Protein AF-A0A645JA81-F1 (afdb_monomer)

pLDDT: mean 86.8, std 9.13, range [56.31, 96.81]

Mean predicted aligned error: 5.14 Å

Structure (mmCIF, N/CA/C/O backbone):
data_AF-A0A645JA81-F1
#
_entry.id   AF-A0A645JA81-F1
#
loop_
_atom_site.group_PDB
_atom_site.id
_atom_site.type_symbol
_atom_site.label_atom_id
_atom_site.label_alt_id
_atom_site.label_comp_id
_atom_site.label_asym_id
_atom_site.label_entity_id
_atom_site.label_seq_id
_atom_site.pdbx_PDB_ins_code
_atom_site.Cartn_x
_atom_site.Cartn_y
_atom_site.Cartn_z
_atom_site.occupancy
_atom_site.B_iso_or_equiv
_atom_site.auth_seq_id
_atom_site.auth_comp_id
_atom_site.auth_asym_id
_atom_site.auth_atom_id
_atom_site.pdbx_PDB_model_num
ATOM 1 N N . MET A 1 1 ? -1.829 8.042 -4.701 1.00 84.62 1 MET A N 1
ATOM 2 C CA . MET A 1 1 ? -0.566 8.790 -4.515 1.00 84.62 1 MET A CA 1
ATOM 3 C C . MET A 1 1 ? 0.466 8.139 -5.411 1.00 84.62 1 MET A C 1
ATOM 5 O O . MET A 1 1 ? 0.479 6.920 -5.450 1.00 84.62 1 MET A O 1
ATOM 9 N N . PHE A 1 2 ? 1.299 8.907 -6.110 1.00 86.62 2 PHE A N 1
ATOM 10 C CA . PHE A 1 2 ? 2.375 8.346 -6.929 1.00 86.62 2 PHE A CA 1
ATOM 11 C C . PHE A 1 2 ? 3.713 8.512 -6.214 1.00 86.62 2 PHE A C 1
ATOM 13 O O . PHE A 1 2 ? 4.039 9.616 -5.779 1.00 86.62 2 PHE A O 1
ATOM 20 N N . LEU A 1 3 ? 4.472 7.426 -6.108 1.00 87.88 3 LEU A N 1
ATOM 21 C CA . LEU A 1 3 ? 5.872 7.433 -5.705 1.00 87.88 3 LEU A CA 1
ATOM 22 C C . LEU A 1 3 ? 6.719 7.160 -6.941 1.00 87.88 3 LEU A C 1
ATOM 24 O O . LEU A 1 3 ? 6.372 6.306 -7.754 1.00 87.88 3 LEU A O 1
ATOM 28 N N . GLN A 1 4 ? 7.808 7.903 -7.087 1.00 87.12 4 GLN A N 1
ATOM 29 C CA . GLN A 1 4 ? 8.737 7.748 -8.197 1.00 87.12 4 GLN A CA 1
ATOM 30 C C . GLN A 1 4 ? 10.146 7.577 -7.650 1.00 87.12 4 GLN A C 1
ATOM 32 O O . GLN A 1 4 ? 10.618 8.393 -6.857 1.00 87.12 4 GLN A O 1
ATOM 37 N N . LYS A 1 5 ? 10.824 6.532 -8.111 1.00 85.44 5 LYS A N 1
ATOM 38 C CA . LYS A 1 5 ? 12.227 6.253 -7.829 1.00 85.44 5 LYS A CA 1
ATOM 39 C C . LYS A 1 5 ? 12.995 6.313 -9.141 1.00 85.44 5 LYS A C 1
ATOM 41 O O . LYS A 1 5 ? 12.542 5.812 -10.165 1.00 85.44 5 LYS A O 1
ATOM 46 N N . LYS A 1 6 ? 14.132 7.005 -9.143 1.00 84.88 6 LYS A N 1
ATOM 47 C CA . LYS A 1 6 ? 14.961 7.150 -10.343 1.00 84.88 6 LYS A CA 1
ATOM 48 C C . LYS A 1 6 ? 15.919 5.967 -10.446 1.00 84.88 6 LYS A C 1
ATOM 50 O O . LYS A 1 6 ? 16.692 5.740 -9.518 1.00 84.88 6 LYS A O 1
ATOM 55 N N . ASN A 1 7 ? 15.922 5.302 -11.597 1.00 81.50 7 ASN A N 1
ATOM 56 C CA . ASN A 1 7 ? 16.805 4.181 -11.910 1.00 81.50 7 ASN A CA 1
ATOM 57 C C . ASN A 1 7 ? 17.806 4.585 -13.010 1.00 81.50 7 ASN A C 1
ATOM 59 O O . ASN A 1 7 ? 17.721 5.674 -13.582 1.00 81.50 7 ASN A O 1
ATOM 63 N N . ALA A 1 8 ? 18.787 3.725 -13.304 1.00 78.88 8 ALA A N 1
ATOM 64 C CA . ALA A 1 8 ? 19.861 4.031 -14.260 1.00 78.88 8 ALA A CA 1
ATOM 65 C C . ALA A 1 8 ? 19.352 4.333 -15.684 1.00 78.88 8 ALA A C 1
ATOM 6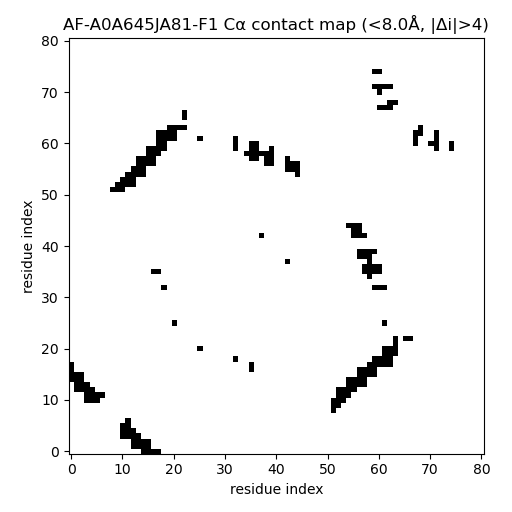7 O O . ALA A 1 8 ? 19.973 5.109 -16.407 1.00 78.88 8 ALA A O 1
ATOM 68 N N . THR A 1 9 ? 18.222 3.737 -16.070 1.00 76.56 9 THR A N 1
ATOM 69 C CA . THR A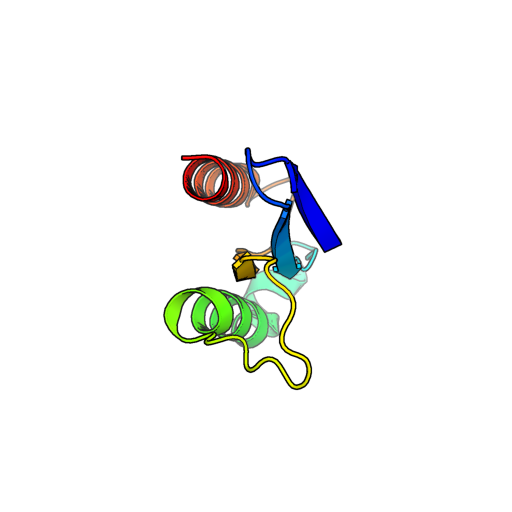 1 9 ? 17.652 3.798 -17.424 1.00 76.56 9 THR A CA 1
ATOM 70 C C . THR A 1 9 ? 16.300 4.513 -17.492 1.00 76.56 9 THR A C 1
ATOM 72 O O . THR A 1 9 ? 15.771 4.683 -18.584 1.00 76.56 9 THR A O 1
ATOM 75 N N . GLY A 1 10 ? 15.734 4.955 -16.363 1.00 83.75 10 GLY A N 1
ATOM 76 C CA . GLY A 1 10 ? 14.379 5.507 -16.326 1.00 83.75 10 GLY A CA 1
ATOM 77 C C . GLY A 1 10 ? 13.858 5.744 -14.911 1.00 83.75 10 GLY A C 1
ATOM 78 O O . GLY A 1 10 ? 14.611 6.127 -14.012 1.00 83.75 10 GLY A O 1
ATOM 79 N N . TYR A 1 11 ? 12.563 5.513 -14.717 1.00 83.81 11 TYR A N 1
ATOM 80 C CA . TYR A 1 11 ? 11.897 5.624 -13.424 1.00 83.81 11 TYR A CA 1
ATOM 81 C C . TYR A 1 11 ? 11.189 4.315 -13.082 1.00 83.81 11 TYR A C 1
ATOM 83 O O . TYR A 1 11 ? 10.709 3.603 -13.957 1.00 83.81 11 TYR A O 1
ATOM 91 N N . GLU A 1 12 ? 11.111 4.027 -11.797 1.00 85.94 12 GLU A N 1
ATOM 92 C CA . GLU A 1 12 ? 10.158 3.092 -11.224 1.00 85.94 12 GLU A CA 1
ATOM 93 C C . GLU A 1 12 ? 9.037 3.926 -10.603 1.00 85.94 12 GLU A C 1
ATOM 95 O O . GLU A 1 12 ? 9.294 4.867 -9.843 1.00 85.94 12 GLU A O 1
ATOM 100 N N . GLN A 1 13 ? 7.796 3.629 -10.970 1.00 87.25 13 GLN A N 1
ATOM 101 C CA . GLN A 1 13 ? 6.619 4.348 -10.513 1.00 87.25 13 GLN A CA 1
ATOM 102 C C . GLN A 1 13 ? 5.662 3.413 -9.783 1.00 87.25 13 GLN A C 1
ATOM 104 O O . GLN A 1 13 ? 5.206 2.403 -10.310 1.00 87.25 13 GLN A O 1
ATOM 109 N N . ILE A 1 14 ? 5.283 3.812 -8.576 1.00 88.75 14 ILE A N 1
ATOM 110 C CA . ILE A 1 14 ? 4.359 3.068 -7.730 1.00 88.75 14 ILE A CA 1
ATOM 111 C C . ILE A 1 14 ? 3.129 3.936 -7.482 1.00 88.75 14 ILE A C 1
ATOM 113 O O . ILE A 1 14 ? 3.216 5.015 -6.892 1.00 88.75 14 ILE A O 1
ATOM 117 N N . GLN A 1 15 ? 1.962 3.458 -7.904 1.00 90.25 15 GLN A N 1
ATOM 118 C CA . GLN A 1 15 ? 0.683 4.048 -7.527 1.00 90.25 15 GLN A CA 1
ATOM 119 C C . GLN A 1 15 ? 0.169 3.388 -6.249 1.00 90.25 15 GLN A C 1
ATOM 121 O O . GLN A 1 15 ? -0.261 2.235 -6.241 1.00 90.25 15 GLN A O 1
ATOM 126 N N . VAL A 1 16 ? 0.157 4.170 -5.178 1.00 91.56 16 VAL A N 1
ATOM 127 C CA . VAL A 1 16 ? -0.293 3.759 -3.853 1.00 91.56 16 VAL A CA 1
ATOM 128 C C . VAL A 1 16 ? -1.742 4.196 -3.620 1.00 91.56 16 VAL A C 1
ATOM 130 O O . VAL A 1 16 ? -2.075 5.384 -3.749 1.00 91.56 16 VAL A O 1
ATOM 133 N N . PHE A 1 17 ? -2.593 3.246 -3.236 1.00 93.62 17 PHE A N 1
ATOM 134 C CA . PHE A 1 17 ? -3.960 3.464 -2.771 1.00 93.62 17 PHE A CA 1
ATOM 135 C C . PHE A 1 17 ? -4.014 3.348 -1.246 1.00 93.62 17 PHE A C 1
ATOM 137 O O . PHE A 1 17 ? -3.738 2.292 -0.681 1.00 93.62 17 PHE A O 1
ATOM 144 N N . VAL A 1 18 ? -4.377 4.448 -0.589 1.00 92.19 18 VAL A N 1
ATOM 145 C CA . VAL A 1 18 ? -4.508 4.551 0.869 1.00 92.19 18 VAL A CA 1
ATOM 146 C C . VAL A 1 18 ? -5.871 5.149 1.175 1.00 92.19 18 VAL A C 1
ATOM 148 O O . VAL A 1 18 ? -6.307 6.075 0.491 1.00 92.19 18 VAL A O 1
ATOM 151 N N . GLU A 1 19 ? -6.516 4.645 2.218 1.00 93.25 19 GLU A N 1
ATOM 152 C CA . GLU A 1 19 ? -7.786 5.162 2.713 1.00 93.25 19 GLU A CA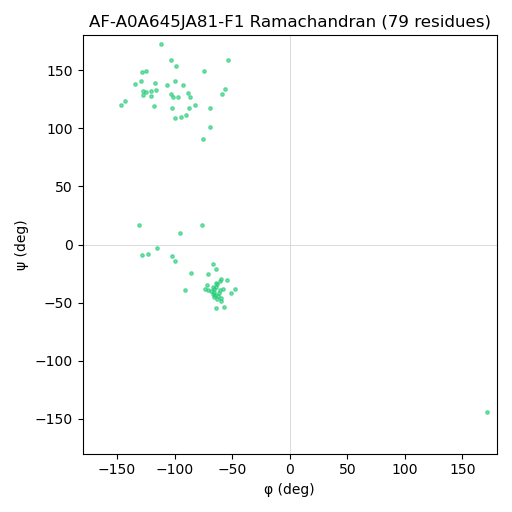 1
ATOM 153 C C . GLU A 1 19 ? -7.673 5.443 4.211 1.00 93.25 19 GLU A C 1
ATOM 155 O O . GLU A 1 19 ? -7.199 4.606 4.982 1.00 93.25 19 GLU A O 1
ATOM 160 N N . SER A 1 20 ? -8.122 6.625 4.627 1.00 93.56 20 SER A N 1
ATOM 161 C CA . SER A 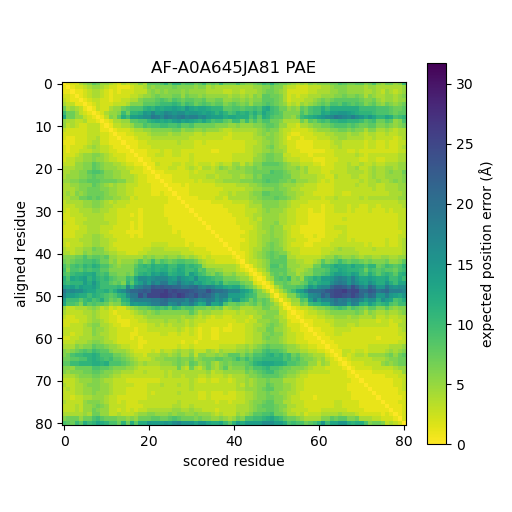1 20 ? -8.137 7.005 6.040 1.00 93.56 20 SER A CA 1
ATOM 162 C C . SER A 1 20 ? -9.486 6.663 6.664 1.00 93.56 20 SER A C 1
ATOM 164 O O . SER A 1 20 ? -10.533 6.906 6.060 1.00 93.56 20 SER A O 1
ATOM 166 N N . LYS A 1 21 ? -9.490 6.111 7.882 1.00 92.94 21 LYS A N 1
ATOM 167 C CA . LYS A 1 21 ? -10.732 5.740 8.577 1.00 92.94 21 LYS A CA 1
ATOM 168 C C . LYS A 1 21 ? -10.751 6.186 10.026 1.00 92.94 21 LYS A C 1
ATOM 170 O O . LYS A 1 21 ? -9.783 6.013 10.758 1.00 92.94 21 LYS A O 1
ATOM 175 N N . GLY A 1 22 ? -11.903 6.693 10.468 1.00 93.44 22 GLY A N 1
ATOM 176 C CA . GLY A 1 22 ? -12.219 6.819 11.891 1.00 93.44 22 GLY A CA 1
ATOM 177 C C . GLY A 1 22 ? -12.550 5.452 12.499 1.00 93.44 22 GLY A C 1
ATOM 178 O O . GLY A 1 22 ? -13.104 4.600 11.810 1.00 93.44 22 GLY A O 1
ATOM 179 N N . ASN A 1 23 ? -12.255 5.246 13.790 1.00 91.38 23 ASN A N 1
ATOM 180 C CA . ASN A 1 23 ? -12.409 3.937 14.457 1.00 91.38 23 ASN A CA 1
ATOM 181 C C . ASN A 1 23 ? -13.791 3.305 14.261 1.00 91.38 23 ASN A C 1
ATOM 183 O O . ASN A 1 23 ? -13.897 2.113 13.999 1.00 91.38 23 ASN A O 1
ATOM 187 N N . HIS A 1 24 ? -14.843 4.119 14.356 1.00 92.88 24 HIS A N 1
ATOM 188 C CA . HIS A 1 24 ? -16.230 3.674 14.235 1.00 92.88 24 HIS A CA 1
ATOM 189 C C . HIS A 1 24 ? -16.595 3.160 12.832 1.00 92.88 24 HIS A C 1
ATOM 191 O O . HIS A 1 24 ? -17.602 2.477 12.691 1.00 92.88 24 HIS A O 1
ATOM 197 N N . LEU A 1 25 ? -15.789 3.464 11.807 1.00 93.44 25 LEU A N 1
ATOM 198 C CA . LEU A 1 25 ? -16.018 3.040 10.424 1.00 93.44 25 LEU A CA 1
ATOM 199 C C . LEU A 1 25 ? -15.178 1.829 10.019 1.00 93.44 25 LEU A C 1
ATOM 201 O O . LEU A 1 25 ? -15.487 1.231 8.999 1.00 93.44 25 LEU A O 1
ATOM 205 N N . ILE A 1 26 ? -14.145 1.449 10.783 1.00 90.75 26 ILE A N 1
ATOM 206 C CA . ILE A 1 26 ? -13.213 0.373 10.395 1.00 90.75 26 ILE A CA 1
ATOM 207 C C . ILE A 1 26 ? -13.969 -0.936 10.149 1.00 90.75 26 ILE A C 1
ATOM 209 O O . ILE A 1 26 ? -13.875 -1.501 9.067 1.00 90.75 26 ILE A O 1
ATOM 213 N N . ALA A 1 27 ? -14.773 -1.373 11.122 1.00 93.00 27 ALA A N 1
ATOM 214 C CA . ALA A 1 27 ? -15.518 -2.625 11.010 1.00 93.00 27 ALA A CA 1
ATOM 215 C C . ALA A 1 27 ? -16.586 -2.578 9.904 1.00 93.00 27 ALA A C 1
ATOM 217 O O . ALA A 1 27 ? -16.783 -3.555 9.189 1.00 93.00 27 ALA A O 1
ATOM 218 N N . GLN A 1 28 ? -17.266 -1.438 9.747 1.00 95.56 28 GLN A N 1
ATOM 219 C CA . GLN A 1 28 ? -18.308 -1.266 8.732 1.00 95.56 28 GLN A CA 1
ATOM 220 C C . GLN A 1 28 ? -17.732 -1.267 7.308 1.00 95.56 28 GLN A C 1
ATOM 222 O O . GLN A 1 28 ? -18.333 -1.829 6.395 1.00 95.56 28 GLN A O 1
ATOM 227 N N . ASP A 1 29 ? -16.576 -0.634 7.117 1.00 96.44 29 ASP A N 1
ATOM 228 C CA . ASP A 1 29 ? -15.941 -0.464 5.812 1.00 96.44 29 ASP A CA 1
ATOM 229 C C . ASP A 1 29 ? -14.886 -1.541 5.509 1.00 96.44 29 ASP A C 1
ATOM 231 O O . ASP A 1 29 ? -14.190 -1.399 4.509 1.00 96.44 29 ASP A O 1
ATOM 235 N N . GLN A 1 30 ? -14.774 -2.613 6.305 1.00 95.25 30 GLN A N 1
ATOM 236 C CA . GLN A 1 30 ? -13.720 -3.637 6.181 1.00 95.25 30 GLN A CA 1
ATOM 237 C C . GLN A 1 30 ? -13.518 -4.134 4.740 1.00 95.25 30 GLN A C 1
ATOM 239 O O . GLN A 1 30 ? -1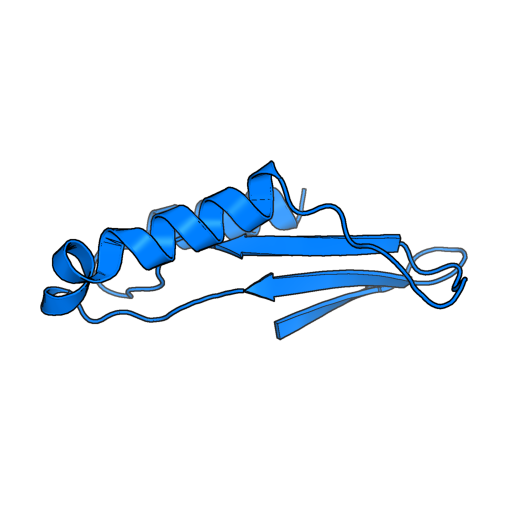2.389 -4.264 4.278 1.00 95.25 30 GLN A O 1
ATOM 244 N N . TRP A 1 31 ? -14.606 -4.280 3.980 1.00 96.81 31 TRP A N 1
ATOM 245 C CA . TRP A 1 31 ? -14.564 -4.676 2.570 1.00 96.81 31 TRP A CA 1
ATOM 246 C C . TRP A 1 31 ? -13.667 -3.783 1.690 1.00 96.81 31 TRP A C 1
ATOM 248 O O . TRP A 1 31 ? -13.109 -4.260 0.703 1.00 96.81 31 TRP A O 1
ATOM 258 N N . LYS A 1 32 ? -13.520 -2.488 2.012 1.00 96.19 32 LYS A N 1
ATOM 259 C CA . LYS A 1 32 ? -12.638 -1.569 1.272 1.00 96.19 32 LYS A CA 1
ATOM 260 C C . LYS A 1 32 ? -11.179 -1.859 1.574 1.00 96.19 32 LYS A C 1
ATOM 262 O O . LYS A 1 32 ? -10.362 -1.773 0.668 1.00 96.19 32 LYS A O 1
ATOM 267 N N . GLU A 1 33 ? -10.850 -2.191 2.819 1.00 95.44 33 GLU A N 1
ATOM 268 C CA . GLU A 1 33 ? -9.493 -2.607 3.163 1.00 95.44 33 GLU A CA 1
ATOM 269 C C . GLU A 1 33 ? -9.155 -3.931 2.484 1.00 95.44 33 GLU A C 1
ATOM 271 O O . GLU A 1 33 ? -8.119 -4.029 1.833 1.00 95.44 33 GLU A O 1
ATOM 276 N N . ASP A 1 34 ? -10.069 -4.899 2.526 1.00 96.56 34 ASP A N 1
ATOM 277 C CA . ASP A 1 34 ? -9.888 -6.179 1.840 1.00 96.56 34 ASP A CA 1
ATOM 278 C C . ASP A 1 34 ? -9.669 -5.968 0.332 1.00 96.56 34 ASP A C 1
ATOM 280 O O . ASP A 1 34 ? -8.836 -6.629 -0.286 1.00 96.56 34 ASP A O 1
ATOM 284 N N . PHE A 1 35 ? -10.376 -5.005 -0.267 1.00 95.56 35 PHE A N 1
ATOM 285 C CA . PHE A 1 35 ? -10.176 -4.620 -1.661 1.00 95.56 35 PHE A CA 1
ATOM 286 C C . PHE A 1 35 ? -8.808 -3.967 -1.912 1.00 95.56 35 PHE A C 1
ATOM 288 O O . PHE A 1 35 ? -8.148 -4.307 -2.892 1.00 95.56 35 PHE A O 1
ATOM 295 N N . LEU A 1 36 ? -8.345 -3.069 -1.036 1.00 95.31 36 LEU A N 1
ATOM 296 C CA . LEU A 1 36 ? -7.004 -2.482 -1.140 1.00 95.31 36 LEU A CA 1
ATOM 297 C C . LEU A 1 36 ? -5.925 -3.572 -1.081 1.00 95.31 36 LEU A C 1
ATOM 299 O O . LEU A 1 36 ? -5.037 -3.605 -1.931 1.00 95.31 36 LEU A O 1
ATOM 303 N N . LEU A 1 37 ? -6.032 -4.517 -0.149 1.00 94.75 37 LEU A N 1
ATOM 304 C CA . LEU A 1 37 ? -5.083 -5.628 -0.049 1.00 94.75 37 LEU A CA 1
ATOM 305 C C . LEU A 1 37 ? -5.122 -6.530 -1.295 1.00 94.75 37 LEU A C 1
ATOM 307 O O . LEU A 1 37 ? -4.074 -6.940 -1.791 1.00 94.75 37 LEU A O 1
ATOM 311 N N . GLN A 1 38 ? -6.298 -6.750 -1.889 1.00 94.81 38 GLN A N 1
ATOM 312 C CA . GLN A 1 38 ? -6.408 -7.466 -3.166 1.00 94.81 38 GLN A CA 1
ATOM 313 C C . GLN A 1 38 ? -5.716 -6.740 -4.328 1.00 94.81 38 GLN A C 1
ATOM 315 O O . GLN A 1 38 ? -5.172 -7.410 -5.206 1.00 94.81 38 GLN A O 1
ATOM 320 N N . ILE A 1 39 ? -5.703 -5.399 -4.353 1.00 92.25 39 ILE A N 1
ATOM 321 C CA . ILE A 1 39 ? -4.939 -4.638 -5.358 1.00 92.25 39 ILE A CA 1
ATOM 322 C C . ILE A 1 39 ? -3.449 -4.950 -5.232 1.00 92.25 39 ILE A C 1
ATOM 324 O O . ILE A 1 39 ? -2.795 -5.142 -6.250 1.00 92.25 39 ILE A O 1
ATOM 328 N N . LYS A 1 40 ? -2.916 -5.032 -4.009 1.00 89.50 40 LYS A N 1
ATOM 329 C CA . LYS A 1 40 ? -1.514 -5.404 -3.788 1.00 89.50 40 LYS A CA 1
ATOM 330 C C . LYS A 1 40 ? -1.227 -6.832 -4.274 1.00 89.50 40 LYS A C 1
ATOM 332 O O . LYS A 1 40 ? -0.250 -7.051 -4.976 1.00 89.50 40 LYS A O 1
ATOM 337 N N . GLU A 1 41 ? -2.077 -7.797 -3.926 1.00 88.62 41 GLU A N 1
ATOM 338 C CA . GLU A 1 41 ? -1.850 -9.212 -4.263 1.00 88.62 41 GLU A CA 1
ATOM 339 C C . GLU A 1 41 ? -2.034 -9.539 -5.751 1.00 88.62 41 GLU A C 1
ATOM 341 O O . GLU A 1 41 ? -1.387 -10.443 -6.277 1.00 88.62 41 GLU A O 1
ATOM 346 N N . ARG A 1 42 ? -2.975 -8.866 -6.422 1.00 88.50 42 ARG A N 1
ATOM 347 C CA . ARG A 1 42 ? -3.464 -9.266 -7.755 1.00 88.50 42 ARG A CA 1
ATOM 348 C C . ARG A 1 42 ? -3.319 -8.182 -8.812 1.00 88.50 42 ARG A C 1
ATOM 350 O O . ARG A 1 42 ? -3.613 -8.431 -9.980 1.00 88.50 42 ARG A O 1
ATOM 357 N N . GLY A 1 43 ? -2.944 -6.971 -8.416 1.00 81.62 43 GLY A N 1
ATOM 358 C CA . GLY A 1 43 ? -2.863 -5.825 -9.303 1.00 81.62 43 GLY A CA 1
ATOM 359 C C . GLY A 1 43 ? -1.723 -5.981 -10.295 1.00 81.62 43 GLY A C 1
ATOM 360 O O . GLY A 1 43 ? -0.570 -5.714 -9.977 1.00 81.62 43 GLY A O 1
ATOM 361 N N . ILE A 1 44 ? -2.059 -6.373 -11.522 1.00 76.81 44 ILE A N 1
ATOM 362 C CA . ILE A 1 44 ? -1.129 -6.363 -12.649 1.00 76.81 44 ILE A CA 1
ATOM 363 C C . ILE A 1 44 ? -1.421 -5.097 -13.461 1.00 76.81 44 ILE A C 1
ATOM 365 O O . ILE A 1 44 ? -2.477 -5.011 -14.094 1.00 76.81 44 ILE A O 1
ATOM 369 N N . PRO A 1 45 ? -0.537 -4.087 -13.440 1.00 74.06 45 PRO A N 1
ATOM 370 C CA . PRO A 1 45 ? -0.758 -2.872 -14.201 1.00 74.06 45 PRO A C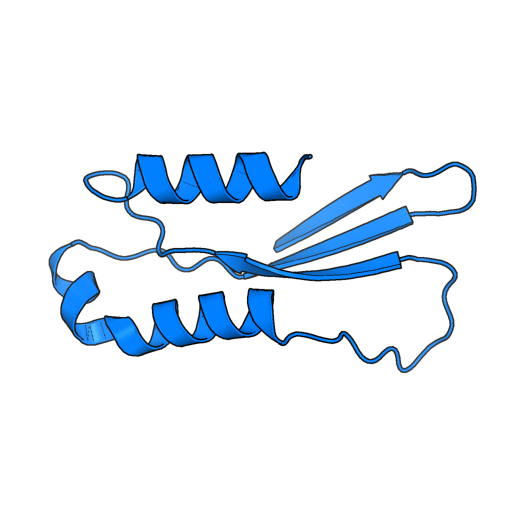A 1
ATOM 371 C C . PRO A 1 45 ? -0.645 -3.162 -15.697 1.00 74.06 45 PRO A C 1
ATOM 373 O O . PRO A 1 45 ? 0.405 -3.553 -16.204 1.00 74.06 45 PRO A O 1
ATOM 376 N N . GLN A 1 46 ? -1.743 -2.947 -16.419 1.00 71.19 46 GLN A N 1
ATOM 377 C CA . GLN A 1 46 ? -1.741 -3.003 -17.872 1.00 71.19 46 GLN A CA 1
ATOM 378 C C . GLN A 1 46 ? -1.358 -1.628 -18.421 1.00 71.19 46 GLN A C 1
ATOM 380 O O . GLN A 1 46 ? -2.069 -0.643 -18.215 1.00 71.19 46 GLN A O 1
ATOM 385 N N . LYS A 1 47 ? -0.237 -1.559 -19.140 1.00 68.25 47 LYS A N 1
ATOM 386 C CA . LYS A 1 47 ? 0.178 -0.339 -19.833 1.00 68.25 47 LYS A CA 1
ATOM 387 C C . LYS A 1 47 ? -0.427 -0.281 -21.231 1.00 68.25 47 LYS A C 1
ATOM 389 O O . LYS A 1 47 ? -0.303 -1.229 -22.002 1.00 68.25 47 LYS A O 1
ATOM 394 N N . THR A 1 48 ? -1.030 0.854 -21.573 1.00 66.38 48 THR A N 1
ATOM 395 C CA . THR A 1 48 ? -1.501 1.139 -22.941 1.00 66.38 48 THR A CA 1
ATOM 396 C C . THR A 1 48 ? -0.393 1.734 -23.816 1.00 66.38 48 THR A C 1
ATOM 398 O O . THR A 1 48 ? -0.428 1.591 -25.034 1.00 66.38 48 THR A O 1
ATOM 401 N N . PHE A 1 49 ? 0.612 2.369 -23.206 1.00 63.06 49 PHE A 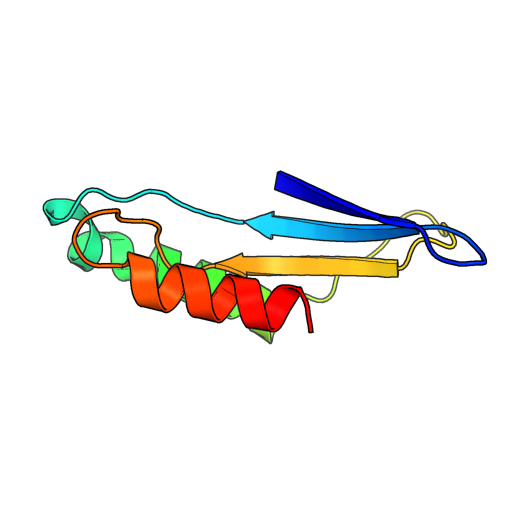N 1
ATOM 402 C CA . PHE A 1 49 ? 1.755 2.971 -23.891 1.00 63.06 49 PHE A CA 1
ATOM 403 C C . PHE A 1 49 ? 3.046 2.321 -23.390 1.00 63.06 49 PHE A C 1
ATOM 405 O O . PHE A 1 49 ? 3.226 2.151 -22.185 1.00 63.06 49 PHE A O 1
ATOM 412 N N . ALA A 1 50 ? 3.922 1.924 -24.314 1.00 56.31 50 ALA A N 1
ATOM 413 C CA . ALA A 1 50 ? 5.231 1.378 -23.985 1.00 56.31 50 ALA A CA 1
ATOM 414 C C . ALA A 1 50 ? 6.154 2.526 -23.559 1.00 56.31 50 ALA A C 1
ATOM 416 O O . ALA A 1 50 ? 6.779 3.171 -24.396 1.00 56.31 50 ALA A O 1
ATOM 417 N N . ASP A 1 51 ? 6.183 2.818 -22.264 1.00 65.25 51 ASP A N 1
ATOM 418 C CA . ASP A 1 51 ? 7.296 3.526 -21.647 1.00 65.25 51 ASP A CA 1
ATOM 419 C C . ASP A 1 51 ? 8.236 2.526 -20.954 1.00 65.25 51 ASP A C 1
ATOM 421 O O . ASP A 1 51 ? 7.824 1.447 -20.511 1.00 65.25 51 ASP A O 1
ATOM 425 N N . ASP A 1 52 ? 9.508 2.906 -20.831 1.00 63.94 52 ASP A N 1
ATOM 426 C CA . ASP A 1 52 ? 10.545 2.135 -20.128 1.00 63.94 52 ASP A CA 1
ATOM 427 C C . ASP A 1 52 ? 10.412 2.241 -18.590 1.00 63.94 52 ASP A C 1
ATOM 429 O O . ASP A 1 52 ? 11.356 1.968 -17.852 1.00 63.94 52 ASP A O 1
ATOM 433 N N . THR A 1 53 ? 9.255 2.691 -18.085 1.00 67.94 53 THR A N 1
ATOM 434 C CA . THR A 1 53 ? 9.038 2.981 -16.657 1.00 67.94 53 THR A CA 1
ATOM 435 C C . THR A 1 53 ? 8.424 1.779 -15.958 1.00 67.94 53 THR A C 1
ATOM 437 O O . THR A 1 53 ? 7.260 1.477 -16.187 1.00 67.94 53 THR A O 1
ATOM 440 N N . GLU A 1 54 ? 9.137 1.070 -15.092 1.00 79.62 54 GLU A N 1
ATOM 441 C CA . GLU A 1 54 ? 8.525 -0.017 -14.312 1.00 79.62 54 GLU A CA 1
ATOM 442 C C . GLU A 1 54 ? 7.363 0.528 -13.471 1.00 79.62 54 GLU A C 1
ATOM 444 O O . GLU A 1 54 ? 7.496 1.565 -12.822 1.00 79.62 54 GLU A O 1
ATOM 4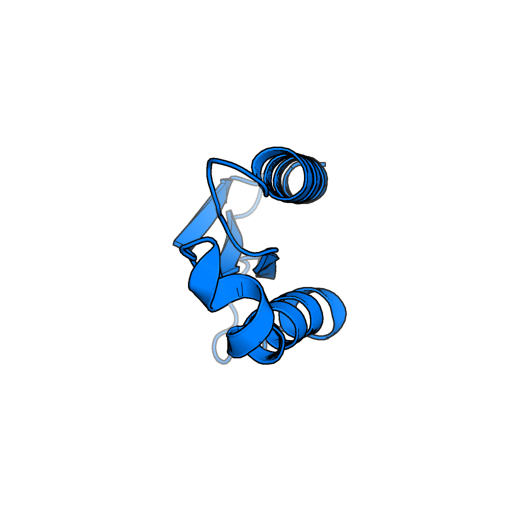49 N N . TYR A 1 55 ? 6.194 -0.113 -13.550 1.00 83.88 55 TYR A N 1
ATOM 450 C CA . TYR A 1 55 ? 4.974 0.400 -12.932 1.00 83.88 55 TYR A CA 1
ATOM 451 C C . TYR A 1 55 ? 4.377 -0.638 -11.994 1.00 83.88 55 TYR A C 1
ATOM 453 O O . TYR A 1 55 ? 4.155 -1.779 -12.397 1.00 83.88 55 TYR A O 1
ATOM 461 N N . HIS A 1 56 ? 4.047 -0.211 -10.779 1.00 85.75 56 HIS A N 1
ATOM 462 C CA . HIS A 1 56 ? 3.433 -1.038 -9.746 1.00 85.75 56 HIS A CA 1
ATOM 463 C C . HIS A 1 56 ? 2.181 -0.360 -9.182 1.00 85.75 56 HIS A C 1
ATOM 465 O O . HIS A 1 56 ? 2.083 0.869 -9.111 1.00 85.75 56 HIS A O 1
ATOM 471 N N . VAL A 1 57 ? 1.207 -1.167 -8.768 1.00 89.56 57 VAL A N 1
ATOM 472 C CA . VAL A 1 57 ? 0.043 -0.711 -7.999 1.00 89.56 57 VAL A CA 1
ATOM 473 C C . VAL A 1 57 ? 0.069 -1.373 -6.635 1.00 89.56 57 VAL A C 1
ATOM 475 O O . VAL A 1 57 ? 0.375 -2.554 -6.524 1.00 89.56 57 VAL A O 1
ATOM 478 N N . TRP A 1 58 ? -0.251 -0.610 -5.596 1.00 91.81 58 TRP A N 1
ATOM 479 C CA . TRP A 1 58 ? -0.169 -1.106 -4.230 1.00 91.81 58 TRP A CA 1
ATOM 480 C C . TRP A 1 58 ? -1.311 -0.551 -3.395 1.00 91.81 58 TRP A C 1
ATOM 482 O O . TRP A 1 58 ? -1.479 0.665 -3.297 1.00 91.81 58 TRP A O 1
ATOM 492 N N . GLY A 1 59 ? -2.108 -1.428 -2.792 1.00 93.75 59 GLY A N 1
ATOM 493 C CA . GLY A 1 59 ? -3.106 -1.025 -1.808 1.00 93.75 59 GLY A CA 1
ATOM 494 C C . GLY A 1 59 ? -2.606 -1.251 -0.388 1.00 93.75 59 GLY A C 1
ATOM 495 O O . GLY A 1 59 ? -1.915 -2.227 -0.103 1.00 93.75 59 GLY A O 1
ATOM 496 N N . PHE A 1 60 ? -2.922 -0.302 0.487 1.00 94.75 60 PHE A N 1
ATOM 497 C CA . PHE A 1 60 ? -2.479 -0.291 1.877 1.00 94.75 60 PHE A CA 1
ATOM 498 C C . PHE A 1 60 ? -3.596 -0.720 2.835 1.00 94.75 60 PHE A C 1
ATOM 500 O O . PHE A 1 60 ? -4.776 -0.559 2.509 1.00 94.75 60 PHE A O 1
ATOM 507 N N . PRO A 1 61 ? -3.240 -1.176 4.050 1.00 94.69 61 PRO A N 1
ATOM 508 C CA . PRO A 1 61 ? -4.174 -1.196 5.168 1.00 94.69 61 PRO A CA 1
ATOM 509 C C . PRO A 1 61 ? -4.795 0.189 5.392 1.00 94.69 61 PRO A C 1
ATOM 511 O O . PRO A 1 61 ? -4.231 1.224 5.015 1.00 94.69 61 PRO A O 1
ATOM 514 N N . PHE A 1 62 ? -5.943 0.231 6.061 1.00 95.38 62 PHE A N 1
ATOM 515 C CA . PHE A 1 62 ? -6.541 1.484 6.490 1.00 95.38 62 PHE A CA 1
ATOM 516 C C . PHE A 1 62 ? -5.582 2.293 7.348 1.00 95.38 62 PHE A C 1
ATOM 518 O O . PHE A 1 62 ? -5.011 1.813 8.328 1.00 95.38 62 PHE A O 1
ATOM 525 N N . PHE A 1 63 ? -5.492 3.578 7.031 1.00 91.88 63 PHE A N 1
ATOM 526 C CA . PHE A 1 63 ? -4.795 4.522 7.872 1.00 91.88 63 PHE A CA 1
ATOM 527 C C . PHE A 1 63 ? -5.703 4.987 9.012 1.00 91.88 63 PHE A C 1
ATOM 529 O O . PHE A 1 63 ? -6.755 5.598 8.801 1.00 91.88 63 PHE A O 1
ATOM 536 N N . ASN A 1 64 ? -5.258 4.737 10.239 1.00 91.19 64 ASN A N 1
ATOM 537 C CA . ASN A 1 64 ? -5.863 5.264 11.451 1.00 91.19 64 ASN A CA 1
ATOM 538 C C . ASN A 1 64 ? -4.770 5.521 12.495 1.00 91.19 64 ASN A C 1
ATOM 540 O O . ASN A 1 64 ? -4.082 4.595 12.921 1.00 91.19 64 ASN A O 1
ATOM 544 N N . GLN A 1 65 ? -4.638 6.776 12.931 1.00 84.75 65 GLN A N 1
ATOM 545 C CA . GLN A 1 65 ? -3.574 7.189 13.855 1.00 84.75 65 GLN A CA 1
ATOM 546 C C . GLN A 1 65 ? -3.654 6.536 15.243 1.00 84.75 65 GLN A C 1
ATOM 548 O O . GLN A 1 65 ? -2.657 6.511 15.952 1.00 84.75 65 GLN A O 1
ATOM 553 N N . GLN A 1 66 ? -4.821 6.040 15.654 1.00 87.31 66 GLN A N 1
ATOM 554 C CA . GLN A 1 66 ? -5.020 5.505 17.001 1.00 87.31 66 GLN A CA 1
ATOM 555 C C . GLN A 1 66 ? -4.743 4.002 17.070 1.00 87.31 66 GLN A C 1
ATOM 557 O O . GLN A 1 66 ? -4.165 3.542 18.046 1.00 87.31 66 GLN A O 1
ATOM 562 N N . ASN A 1 67 ? -5.141 3.248 16.041 1.00 87.38 67 ASN A N 1
ATOM 563 C CA . ASN A 1 67 ? -5.177 1.785 16.095 1.00 87.38 67 ASN A CA 1
ATOM 564 C C . ASN A 1 67 ? -4.450 1.078 14.944 1.00 87.38 67 ASN A C 1
ATOM 566 O O . ASN A 1 67 ? -4.356 -0.139 14.996 1.00 87.38 67 ASN A O 1
ATOM 570 N N . ARG A 1 68 ? -3.995 1.787 13.895 1.00 87.62 68 ARG A N 1
ATOM 571 C CA . ARG A 1 68 ? -3.483 1.158 12.653 1.00 87.62 68 ARG A CA 1
ATOM 572 C C . ARG A 1 68 ? -2.134 1.696 12.172 1.00 87.62 68 ARG A C 1
ATOM 574 O O . ARG A 1 68 ? -1.757 1.540 11.013 1.00 87.62 68 ARG A O 1
ATOM 581 N N . VAL A 1 69 ? -1.404 2.383 13.051 1.00 89.56 69 VAL A N 1
ATOM 582 C CA . VAL A 1 69 ? -0.086 2.956 12.724 1.00 89.56 69 VAL A CA 1
ATOM 583 C C . VAL A 1 69 ? 0.942 1.857 12.469 1.00 89.56 69 VAL A C 1
ATOM 585 O O . VAL A 1 69 ? 1.784 2.008 11.586 1.00 89.56 69 VAL A O 1
ATOM 588 N N . LYS A 1 70 ? 0.869 0.752 13.219 1.00 92.81 70 LYS A N 1
ATOM 589 C CA . LYS A 1 70 ? 1.809 -0.361 13.094 1.00 92.81 70 LYS A CA 1
ATOM 590 C C . LYS A 1 70 ? 1.694 -1.022 11.719 1.00 92.81 70 LYS A C 1
ATOM 592 O O . LYS A 1 70 ? 2.681 -1.070 10.998 1.00 92.81 70 LYS A O 1
ATOM 597 N N . GLU A 1 71 ? 0.492 -1.439 11.337 1.00 91.94 71 GLU A N 1
ATOM 598 C CA . GLU A 1 71 ? 0.205 -2.116 10.068 1.00 91.94 71 GLU A CA 1
ATOM 599 C C . GLU A 1 71 ? 0.559 -1.230 8.872 1.00 91.94 71 GLU A C 1
ATOM 601 O O . GLU A 1 71 ? 1.119 -1.692 7.882 1.00 91.94 71 GLU A O 1
ATOM 606 N N . MET A 1 72 ? 0.273 0.071 8.978 1.00 89.56 72 MET A N 1
ATOM 607 C CA . MET A 1 72 ? 0.665 1.040 7.960 1.00 89.56 72 MET A CA 1
ATOM 608 C C . MET A 1 72 ? 2.191 1.159 7.855 1.00 89.56 72 MET A C 1
ATOM 610 O O . MET A 1 72 ? 2.718 1.152 6.746 1.00 89.56 72 MET A O 1
ATOM 614 N N . SER A 1 73 ? 2.906 1.211 8.981 1.00 90.69 73 SER A N 1
ATOM 615 C CA . SER A 1 73 ? 4.373 1.307 8.982 1.00 90.69 73 SER A CA 1
ATOM 616 C C . SER A 1 73 ? 5.031 0.055 8.401 1.00 90.69 73 SER A C 1
ATOM 618 O O . SER A 1 73 ? 5.975 0.171 7.625 1.00 90.69 73 SER A O 1
ATOM 620 N N . GLU A 1 74 ? 4.510 -1.129 8.729 1.00 93.44 74 GLU A N 1
ATOM 621 C CA . GLU A 1 74 ? 4.966 -2.407 8.167 1.00 93.44 74 GLU A CA 1
ATOM 622 C C . GLU A 1 74 ? 4.740 -2.457 6.648 1.00 93.44 74 GLU A C 1
ATOM 624 O O . GLU A 1 74 ? 5.658 -2.792 5.904 1.00 93.44 74 GLU A O 1
ATOM 629 N N . ALA A 1 75 ? 3.569 -2.021 6.170 1.00 91.38 75 ALA A N 1
ATOM 630 C CA . ALA A 1 75 ? 3.281 -1.948 4.737 1.00 91.38 75 ALA A CA 1
ATOM 631 C C . ALA A 1 75 ? 4.184 -0.946 3.990 1.00 91.38 75 ALA A C 1
ATOM 633 O O . ALA A 1 75 ? 4.522 -1.172 2.830 1.00 91.38 75 ALA A O 1
ATOM 634 N N . PHE A 1 76 ? 4.586 0.158 4.633 1.00 89.69 76 PHE A N 1
ATOM 635 C CA . PHE A 1 76 ? 5.553 1.094 4.050 1.00 89.69 76 PHE A CA 1
ATOM 636 C C . PHE A 1 76 ? 6.966 0.520 4.002 1.00 89.69 76 PHE A C 1
ATOM 638 O O . PHE A 1 76 ? 7.650 0.750 3.011 1.00 89.69 76 PHE A O 1
ATOM 645 N N . ALA A 1 77 ? 7.394 -0.211 5.035 1.00 91.19 77 ALA A N 1
ATOM 646 C CA . ALA A 1 77 ? 8.703 -0.858 5.043 1.00 91.19 77 ALA A CA 1
ATOM 647 C C . ALA A 1 77 ? 8.823 -1.841 3.871 1.00 91.19 77 ALA A C 1
ATOM 649 O O . ALA A 1 77 ? 9.752 -1.720 3.079 1.00 91.19 77 ALA A O 1
ATOM 650 N N . GLU A 1 78 ? 7.818 -2.701 3.692 1.00 90.06 78 GLU A N 1
ATOM 651 C CA . GLU A 1 78 ? 7.750 -3.666 2.587 1.00 90.06 78 GLU A CA 1
ATOM 652 C C . GLU A 1 78 ? 7.742 -3.000 1.203 1.00 90.06 78 GLU A C 1
ATOM 654 O O . GLU A 1 78 ? 8.264 -3.559 0.248 1.00 90.06 78 GLU A O 1
ATOM 659 N N . LEU A 1 79 ? 7.169 -1.798 1.077 1.00 84.88 79 LEU A N 1
ATOM 660 C CA . LEU A 1 79 ? 7.181 -1.052 -0.184 1.00 84.88 79 LEU A CA 1
ATOM 661 C C . LEU A 1 79 ? 8.574 -0.507 -0.545 1.00 84.88 79 LEU A C 1
ATOM 663 O O . LEU A 1 79 ? 8.835 -0.190 -1.704 1.00 84.88 79 LEU A O 1
ATOM 667 N N . THR A 1 80 ? 9.428 -0.297 0.457 1.00 75.38 80 THR A N 1
ATOM 668 C CA . THR A 1 80 ? 10.746 0.336 0.295 1.00 75.38 80 THR A CA 1
ATOM 669 C C . THR A 1 80 ? 11.919 -0.642 0.289 1.00 75.38 80 THR A C 1
ATOM 671 O O . THR A 1 80 ? 13.036 -0.207 -0.006 1.00 75.38 80 THR A O 1
ATOM 674 N N . GLU A 1 81 ? 11.672 -1.910 0.624 1.00 69.06 81 GLU A N 1
ATOM 675 C CA . GLU A 1 81 ? 12.614 -3.027 0.452 1.00 69.06 81 GLU A CA 1
ATOM 676 C C . GLU A 1 81 ? 12.755 -3.415 -1.027 1.00 69.06 81 GLU A C 1
ATOM 678 O O . GLU A 1 81 ? 13.917 -3.605 -1.459 1.00 69.06 81 GLU A O 1
#

Secondary structure (DSSP, 8-state):
-EEEEE-SSSEEEEEEE--B--HHHHTTTHHHHHHHHHHHHH--PPPSS--S-EEEEEEPPPB-TTT-HHHHHHHHHHHH-

Nearest PDB structures (foldseek):
  4huh-assembly1_F  TM=4.591E-01  e=5.012E-01  Tequatrovirus T4
  4huh-assembly1_E  TM=3.634E-01  e=4.103E-01  Tequatrovirus T4
  5j1n-assembly1_A  TM=3.105E-01  e=1.781E+00  Mammarenavirus lassaense

Sequence (81 aa):
MFLQKKNATGYEQIQVFVESKGNHLIAQDQWKEDFLLQIKERGIPQKTFADDTEYHVWGFPFFNQQNRVKEMSEAFAELTE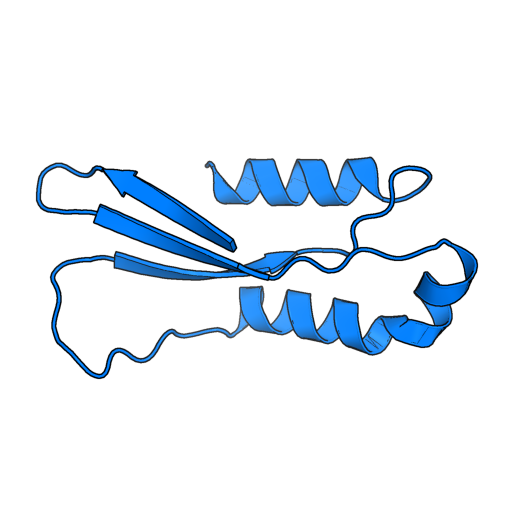

Solvent-accessible surface area (backbone atoms only — not comparable to full-atom values): 4772 Å² total; per-residue (Å²): 89,80,46,78,46,83,51,100,88,44,39,39,37,36,41,41,47,75,50,79,48,58,79,88,44,46,78,78,47,41,70,58,36,57,48,23,43,45,34,44,77,66,46,72,73,82,75,94,65,96,64,85,49,52,66,45,46,38,28,37,59,51,42,25,91,88,85,24,52,64,62,40,51,53,55,52,51,66,73,72,108

Radius of gyration: 14.47 Å; Cα contacts (8 Å, |Δi|>4): 116; chains: 1; bounding box: 38×18×41 Å

Foldseek 3Di:
DWDWDADPVGIAIEAEAEAEDDPVCCVVVVVVQVVQQCCQVPVDDDDPDDDPYHYYYHGAGYDDPPPCPVRRVVSVVVVVD

Organism: NCBI:txid1076179